Protein AF-A0A961AK69-F1 (afdb_monomer)

Foldseek 3Di:
DDADPLAPQVPPCLVVQLVVLVVQLCVLCVCLVPNVPVVLLVQLVVCLVVVNVVSLVVSLVSLVVSLVCCVPSNVVSVVVNVVSCCRHPVVVVVVCCVPCVVVVVVVVVVSVVSNVLSVVLSVCSVVCPDSVSSVVSSVSD

Nearest PDB structures (foldseek):
  8tdu-assembly1_B  TM=3.664E-01  e=9.097E+00  Homo sapiens
  8chb-assembly1_B  TM=2.211E-01  e=7.085E+00  Bacillus subtilis

Sequence (141 aa):
MDFPSFYLDHLAGGRLIIGLIASLHVLINHPLAVGAYPLLTWMEWWAHKNNRPDVDHLAYRITFVVFIVTTTVGAMTGVGIWLSTSIFAPFAIGSLLRVFFWGWFLEWLVFISEVALILWWFLSWKKADKPEKKRKHIKIG

Structure (mmCIF, N/CA/C/O backbone):
data_AF-A0A961AK69-F1
#
_entry.id   AF-A0A961AK69-F1
#
loop_
_atom_site.group_PDB
_atom_site.id
_atom_site.type_symbol
_atom_site.label_atom_id
_atom_site.label_alt_id
_atom_site.label_comp_id
_atom_site.label_asym_id
_atom_site.label_entity_id
_atom_site.label_seq_id
_atom_site.pdbx_PDB_ins_code
_atom_site.Cartn_x
_atom_site.Cartn_y
_atom_site.Cartn_z
_atom_site.occupancy
_atom_site.B_iso_or_equiv
_atom_site.auth_seq_id
_atom_site.auth_comp_id
_atom_site.auth_asym_id
_atom_site.auth_atom_id
_atom_site.pdbx_PDB_model_num
ATOM 1 N N . MET A 1 1 ? 10.408 12.691 -31.404 1.00 51.91 1 MET A N 1
ATOM 2 C CA . MET A 1 1 ? 10.314 13.084 -29.985 1.00 51.91 1 MET A CA 1
ATOM 3 C C . MET A 1 1 ? 11.673 12.778 -29.404 1.00 51.91 1 MET A C 1
ATOM 5 O O . MET A 1 1 ? 11.984 11.601 -29.260 1.00 51.91 1 MET A O 1
ATOM 9 N N . ASP A 1 2 ? 12.491 13.803 -29.196 1.00 62.22 2 ASP A N 1
ATOM 10 C CA . ASP A 1 2 ? 13.816 13.638 -28.601 1.00 62.22 2 ASP A CA 1
ATOM 11 C C . ASP A 1 2 ? 13.659 13.534 -27.083 1.00 62.22 2 ASP A C 1
ATOM 13 O O . ASP A 1 2 ? 12.957 14.334 -26.462 1.00 62.22 2 ASP A O 1
ATOM 17 N N . PHE A 1 3 ? 14.242 12.487 -26.503 1.00 57.59 3 PHE A N 1
ATOM 18 C CA . PHE A 1 3 ? 14.177 12.201 -25.071 1.00 57.59 3 PHE A CA 1
ATOM 19 C C . PHE A 1 3 ? 15.375 12.827 -24.339 1.00 57.59 3 PHE A C 1
ATOM 21 O O . PHE A 1 3 ? 16.404 13.088 -24.966 1.00 57.59 3 PHE A O 1
ATOM 28 N N . PRO A 1 4 ? 15.259 13.099 -23.025 1.00 57.12 4 PRO A N 1
ATOM 29 C CA . PRO A 1 4 ? 16.322 13.744 -22.258 1.00 57.12 4 PRO A CA 1
ATOM 30 C C . PRO A 1 4 ? 17.637 12.949 -22.275 1.00 57.12 4 PRO A C 1
ATOM 32 O O . PRO A 1 4 ? 17.649 11.724 -22.383 1.00 57.12 4 PRO A O 1
ATOM 35 N N . SER A 1 5 ? 18.751 13.659 -22.083 1.00 58.66 5 SER A N 1
ATOM 36 C CA . SER A 1 5 ? 20.137 13.161 -22.148 1.00 58.66 5 SER A CA 1
ATOM 37 C C . SER A 1 5 ? 20.524 12.090 -21.112 1.00 58.66 5 SER A C 1
ATOM 39 O O . SER A 1 5 ? 21.651 11.606 -21.133 1.00 58.66 5 SER A O 1
ATOM 41 N N . PHE A 1 6 ? 19.610 11.700 -20.219 1.00 60.03 6 PHE A N 1
ATOM 42 C CA . PHE A 1 6 ? 19.814 10.674 -19.187 1.00 60.03 6 PHE A CA 1
ATOM 43 C C . PHE A 1 6 ? 19.325 9.273 -19.608 1.00 60.03 6 PHE A C 1
ATOM 45 O O . PHE A 1 6 ? 19.228 8.376 -18.771 1.00 60.03 6 PHE A O 1
ATOM 52 N N . TYR A 1 7 ? 18.994 9.072 -20.887 1.00 59.56 7 TYR A N 1
ATOM 53 C CA . TYR A 1 7 ? 18.608 7.771 -21.435 1.00 59.56 7 TYR A CA 1
ATOM 54 C C . TYR A 1 7 ? 19.807 6.808 -21.460 1.00 59.56 7 TYR A C 1
ATOM 56 O O . TYR A 1 7 ? 20.747 6.974 -22.235 1.00 59.56 7 TYR A O 1
ATOM 64 N N . LEU A 1 8 ? 19.775 5.795 -20.593 1.00 63.53 8 LEU A N 1
ATOM 65 C CA . LEU A 1 8 ? 20.851 4.815 -20.412 1.00 63.53 8 LEU A CA 1
ATOM 66 C C . LEU A 1 8 ? 20.492 3.478 -21.083 1.00 63.53 8 LEU A C 1
ATOM 68 O O . LEU A 1 8 ? 20.375 2.452 -20.416 1.00 63.53 8 LEU A O 1
ATOM 72 N N . ASP A 1 9 ? 20.321 3.480 -22.408 1.00 60.09 9 ASP A N 1
ATOM 73 C CA . ASP A 1 9 ? 20.063 2.257 -23.202 1.00 60.09 9 ASP A CA 1
ATOM 74 C C . ASP A 1 9 ? 21.237 1.265 -23.140 1.00 60.09 9 ASP A C 1
ATOM 76 O O . ASP A 1 9 ? 21.079 0.048 -23.168 1.00 60.09 9 ASP A O 1
ATOM 80 N N . HIS A 1 10 ? 22.456 1.793 -23.006 1.00 57.47 10 HIS A N 1
ATOM 81 C CA . HIS A 1 10 ? 23.686 1.002 -23.027 1.00 57.47 10 HIS A CA 1
ATOM 82 C C . HIS A 1 10 ? 23.960 0.238 -21.721 1.00 57.47 10 HIS A C 1
ATOM 84 O O . HIS A 1 10 ? 24.895 -0.561 -21.666 1.00 57.47 10 HIS A O 1
ATOM 90 N N . LEU A 1 11 ? 23.152 0.441 -20.672 1.00 59.50 11 LEU A N 1
ATOM 91 C CA . LEU A 1 11 ? 23.209 -0.375 -19.460 1.00 59.50 11 LEU A CA 1
ATOM 92 C C . LEU A 1 11 ? 22.506 -1.711 -19.722 1.00 59.50 11 LEU A C 1
ATOM 94 O O . LEU A 1 11 ? 21.302 -1.873 -19.497 1.00 59.50 11 LEU A O 1
ATOM 98 N N . ALA A 1 12 ? 23.289 -2.684 -20.194 1.00 53.62 12 ALA A N 1
ATOM 99 C CA . ALA A 1 12 ? 22.896 -4.085 -20.279 1.00 53.62 12 ALA A CA 1
ATOM 100 C C . ALA A 1 12 ? 22.355 -4.548 -18.911 1.00 53.62 12 ALA A C 1
ATOM 102 O O . ALA A 1 12 ? 23.115 -4.791 -17.978 1.00 53.62 12 ALA A O 1
ATOM 103 N N . GLY A 1 13 ? 21.026 -4.596 -18.772 1.00 69.62 13 GLY A N 1
ATOM 104 C CA . GLY A 1 13 ? 20.351 -4.927 -17.512 1.00 69.62 13 GLY A CA 1
ATOM 105 C C . GLY A 1 13 ? 19.187 -4.015 -17.114 1.00 69.62 13 GLY A C 1
ATOM 106 O O . GLY A 1 13 ? 18.395 -4.424 -16.269 1.00 69.62 13 GLY A O 1
ATOM 107 N N . GLY A 1 14 ? 18.990 -2.845 -17.737 1.00 77.06 14 GLY A N 1
ATOM 108 C CA . GLY A 1 14 ? 17.883 -1.933 -17.383 1.00 77.06 14 GLY A CA 1
ATOM 109 C C . GLY A 1 14 ? 16.492 -2.593 -17.417 1.00 77.06 14 GLY A C 1
ATOM 110 O O . GLY A 1 14 ? 15.682 -2.424 -16.507 1.00 77.06 14 GLY A O 1
ATOM 111 N N . ARG A 1 15 ? 16.242 -3.456 -18.412 1.00 79.94 15 ARG A N 1
ATOM 112 C CA . ARG A 1 15 ? 14.993 -4.237 -18.528 1.00 79.94 15 ARG A CA 1
ATOM 113 C C . ARG A 1 15 ? 14.866 -5.326 -17.455 1.00 79.94 15 ARG A C 1
ATOM 115 O O . ARG A 1 15 ? 13.758 -5.590 -16.998 1.00 79.94 15 ARG A O 1
ATOM 122 N N . LEU A 1 16 ? 15.983 -5.924 -17.027 1.00 85.44 16 LEU A N 1
ATOM 123 C CA . LEU A 1 16 ? 16.006 -6.885 -15.916 1.00 85.44 16 LEU A CA 1
ATOM 124 C C . LEU A 1 16 ? 15.704 -6.188 -14.586 1.00 85.44 16 LEU A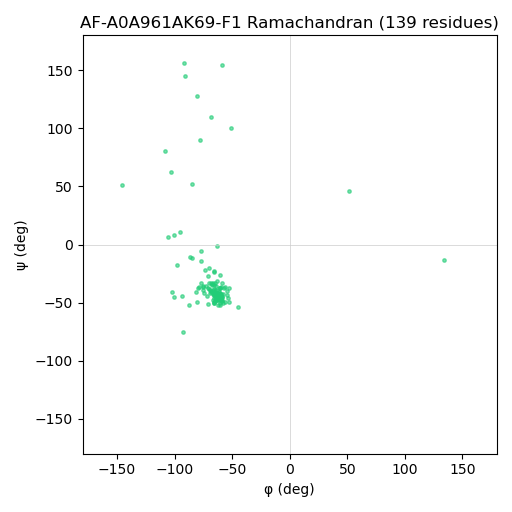 C 1
ATOM 126 O O . LEU A 1 16 ? 14.934 -6.719 -13.795 1.00 85.44 16 LEU A O 1
ATOM 130 N N . ILE A 1 17 ? 16.235 -4.980 -14.368 1.00 86.62 17 ILE A N 1
ATOM 131 C CA . ILE A 1 17 ? 15.943 -4.165 -13.178 1.00 86.62 17 ILE A CA 1
ATOM 132 C C . ILE A 1 17 ? 14.447 -3.843 -13.103 1.00 86.62 17 ILE A C 1
ATOM 134 O O . ILE A 1 17 ? 13.835 -4.063 -12.059 1.00 86.62 17 ILE A O 1
ATOM 138 N N . ILE A 1 18 ? 13.841 -3.398 -14.213 1.00 89.12 18 ILE A N 1
ATOM 139 C CA . ILE A 1 18 ? 12.387 -3.172 -14.283 1.00 89.12 18 ILE A CA 1
ATOM 140 C C . ILE A 1 18 ? 11.634 -4.455 -13.908 1.00 89.12 18 ILE A C 1
ATOM 142 O O . ILE A 1 18 ? 10.750 -4.419 -13.055 1.00 89.12 18 ILE A O 1
ATOM 146 N N . GLY A 1 19 ? 12.001 -5.593 -14.509 1.00 90.56 19 GLY A N 1
ATOM 147 C CA . GLY A 1 19 ? 11.355 -6.881 -14.245 1.00 90.56 19 GLY A CA 1
ATOM 148 C C . GLY A 1 19 ? 11.471 -7.336 -12.787 1.00 90.56 19 GLY A C 1
ATOM 149 O O . GLY A 1 19 ? 10.491 -7.813 -12.215 1.00 90.56 19 GLY A O 1
ATOM 150 N N . LEU A 1 20 ? 12.634 -7.147 -12.161 1.00 92.62 20 LEU A N 1
ATOM 151 C CA . LEU A 1 20 ? 12.867 -7.484 -10.754 1.00 92.62 20 LEU A CA 1
ATOM 152 C C . LEU A 1 20 ? 12.020 -6.618 -9.817 1.00 92.62 20 LEU A C 1
ATOM 154 O O . LEU A 1 20 ? 11.326 -7.157 -8.955 1.00 92.62 20 LEU A O 1
ATOM 158 N N . ILE A 1 21 ? 12.030 -5.294 -10.004 1.00 93.12 21 ILE A N 1
ATOM 159 C CA . ILE A 1 21 ? 11.241 -4.370 -9.174 1.00 93.12 21 ILE A CA 1
ATOM 160 C C . ILE A 1 21 ? 9.743 -4.646 -9.366 1.00 93.12 21 ILE A C 1
ATOM 162 O O . ILE A 1 21 ? 9.015 -4.729 -8.378 1.00 93.12 21 ILE A O 1
ATOM 166 N N . ALA A 1 22 ? 9.288 -4.875 -10.602 1.00 93.12 22 ALA A N 1
ATOM 167 C CA . ALA A 1 22 ? 7.898 -5.225 -10.886 1.00 93.12 22 ALA A CA 1
ATOM 168 C C . ALA A 1 22 ? 7.479 -6.553 -10.233 1.00 93.12 22 ALA A C 1
ATOM 170 O O . ALA A 1 22 ? 6.408 -6.633 -9.634 1.00 93.12 22 ALA A O 1
ATOM 171 N N . SER A 1 23 ? 8.339 -7.574 -10.278 1.00 94.44 23 SER A N 1
ATOM 172 C CA . SER A 1 23 ? 8.070 -8.869 -9.637 1.00 94.44 23 SER A CA 1
ATOM 173 C C . SER A 1 23 ? 7.959 -8.734 -8.119 1.00 94.44 23 SER A C 1
ATOM 175 O O . SER A 1 23 ? 7.025 -9.267 -7.522 1.00 94.44 23 SER A O 1
ATOM 177 N N . LEU A 1 24 ? 8.870 -7.981 -7.492 1.00 93.06 24 LEU A N 1
ATOM 178 C CA . LEU A 1 24 ? 8.820 -7.696 -6.055 1.00 93.06 24 LEU A CA 1
ATOM 179 C C . LEU A 1 24 ? 7.564 -6.906 -5.676 1.00 93.06 24 LEU A C 1
ATOM 181 O O . LEU A 1 24 ? 6.913 -7.229 -4.684 1.00 93.06 24 LEU A O 1
ATOM 185 N N . HIS A 1 25 ? 7.199 -5.905 -6.476 1.00 94.00 25 HIS A N 1
ATOM 186 C CA . HIS A 1 25 ? 6.005 -5.099 -6.248 1.00 94.00 25 HIS A CA 1
ATOM 187 C C . HIS A 1 25 ? 4.734 -5.955 -6.249 1.00 94.00 25 HIS A C 1
ATOM 189 O O . HIS A 1 25 ? 3.927 -5.856 -5.326 1.00 94.00 25 HIS A O 1
ATOM 195 N N . VAL A 1 26 ? 4.576 -6.828 -7.249 1.00 93.62 26 VAL A N 1
ATOM 196 C CA . VAL A 1 26 ? 3.426 -7.741 -7.353 1.00 93.62 26 VAL A CA 1
ATOM 197 C C . VAL A 1 26 ? 3.415 -8.738 -6.196 1.00 93.62 26 VAL A C 1
ATOM 199 O O . VAL A 1 26 ? 2.378 -8.917 -5.557 1.00 93.62 26 VAL A O 1
ATOM 202 N N . LEU A 1 27 ? 4.567 -9.342 -5.885 1.00 92.62 27 LEU A N 1
ATOM 203 C CA . LEU A 1 27 ? 4.704 -10.333 -4.814 1.00 92.62 27 LEU A CA 1
ATOM 204 C C . LEU A 1 27 ? 4.295 -9.780 -3.443 1.00 92.62 27 LEU A C 1
ATOM 206 O O . LEU A 1 27 ? 3.783 -10.527 -2.616 1.00 92.62 27 LEU A O 1
ATOM 210 N N . ILE A 1 28 ? 4.516 -8.488 -3.199 1.00 90.00 28 ILE A N 1
ATOM 211 C CA . ILE A 1 28 ? 4.169 -7.832 -1.936 1.00 90.00 28 ILE A CA 1
ATOM 212 C C . ILE A 1 28 ? 2.726 -7.324 -1.968 1.00 90.00 28 ILE A C 1
ATOM 214 O O . ILE A 1 28 ? 1.945 -7.635 -1.068 1.00 90.00 28 ILE A O 1
ATOM 218 N N . ASN A 1 29 ? 2.343 -6.561 -2.994 1.00 89.31 29 ASN A N 1
ATOM 219 C CA . ASN A 1 29 ? 1.064 -5.850 -2.987 1.00 89.31 29 ASN A CA 1
ATOM 220 C C . ASN A 1 29 ? -0.142 -6.760 -3.239 1.00 89.31 29 ASN A C 1
ATOM 222 O O . ASN A 1 29 ? -1.168 -6.575 -2.591 1.00 89.31 29 ASN A O 1
ATOM 226 N N . HIS A 1 30 ? -0.044 -7.777 -4.099 1.00 87.50 30 HIS A N 1
ATOM 227 C CA . HIS A 1 30 ? -1.189 -8.664 -4.341 1.00 87.50 30 HIS A CA 1
ATOM 228 C C . HIS A 1 30 ? -1.655 -9.390 -3.064 1.00 87.50 30 HIS A C 1
ATOM 230 O O . HIS A 1 30 ? -2.840 -9.304 -2.735 1.00 87.50 30 HIS A O 1
ATOM 236 N N . PRO A 1 31 ? -0.777 -10.069 -2.299 1.00 89.00 31 PRO A N 1
ATOM 237 C CA . PRO A 1 31 ? -1.212 -10.735 -1.076 1.00 89.00 31 PRO A CA 1
ATOM 238 C C . PRO A 1 31 ? -1.458 -9.763 0.080 1.00 89.00 31 PRO A C 1
ATOM 240 O O . PRO A 1 31 ? -2.410 -9.966 0.829 1.00 89.00 31 PRO A O 1
ATOM 243 N N . LEU A 1 32 ? -0.626 -8.728 0.254 1.00 88.44 32 LEU A N 1
ATOM 244 C CA . LEU A 1 32 ? -0.686 -7.881 1.451 1.00 88.44 32 LEU A CA 1
ATOM 245 C C . LEU A 1 32 ? -1.564 -6.642 1.279 1.00 88.44 32 LEU A C 1
ATOM 247 O O . LEU A 1 32 ? -2.333 -6.335 2.181 1.00 88.44 32 LEU A O 1
ATOM 251 N N . ALA A 1 33 ? -1.454 -5.927 0.159 1.00 83.69 33 ALA A N 1
ATOM 252 C CA . ALA A 1 33 ? -2.230 -4.706 -0.057 1.00 83.69 33 ALA A CA 1
ATOM 253 C C . ALA A 1 33 ? -3.665 -5.018 -0.490 1.00 83.69 33 ALA A C 1
ATOM 255 O O . ALA A 1 33 ? -4.582 -4.371 -0.020 1.00 83.69 33 ALA A O 1
ATOM 256 N N . VAL A 1 34 ? -3.876 -6.050 -1.311 1.00 85.00 34 VAL A N 1
ATOM 257 C CA . VAL A 1 34 ? -5.224 -6.402 -1.795 1.00 85.00 34 VAL A CA 1
ATOM 258 C C . VAL A 1 34 ? -5.819 -7.584 -1.022 1.00 85.00 34 VAL A C 1
ATOM 260 O O . VAL A 1 34 ? -6.978 -7.554 -0.617 1.00 85.00 34 VAL A O 1
ATOM 263 N N . GLY A 1 35 ? -5.036 -8.641 -0.788 1.00 88.50 35 GLY A N 1
ATOM 264 C CA . GLY A 1 35 ? -5.541 -9.883 -0.190 1.00 88.50 35 GLY A CA 1
ATOM 265 C C . GLY A 1 35 ? -5.767 -9.841 1.326 1.00 88.50 35 GLY A C 1
ATOM 266 O O . GLY A 1 35 ? -6.677 -10.503 1.830 1.00 88.50 35 GLY A O 1
ATOM 267 N N . ALA A 1 36 ? -4.959 -9.084 2.073 1.00 92.31 36 ALA A N 1
ATOM 268 C CA . ALA A 1 36 ? -4.969 -9.160 3.533 1.00 92.31 36 ALA A CA 1
ATOM 269 C C . ALA A 1 36 ? -6.134 -8.396 4.175 1.00 92.31 36 ALA A C 1
ATOM 271 O O . ALA A 1 36 ? -6.680 -8.874 5.167 1.00 92.31 36 ALA A O 1
ATOM 272 N N . TYR A 1 37 ? -6.543 -7.240 3.640 1.00 92.38 37 TYR A N 1
ATOM 273 C CA . TYR A 1 37 ? -7.574 -6.417 4.286 1.00 92.38 37 TYR A CA 1
ATOM 274 C C . TYR A 1 37 ? -8.951 -7.086 4.352 1.00 92.38 37 TYR A C 1
ATOM 276 O O . TYR A 1 37 ? -9.497 -7.122 5.451 1.00 92.38 37 TYR A O 1
ATOM 284 N N . PRO A 1 38 ? -9.477 -7.736 3.293 1.00 92.62 38 PRO A N 1
ATOM 285 C CA . PRO A 1 38 ? -10.726 -8.493 3.405 1.00 92.62 38 PRO A CA 1
ATOM 286 C C . PRO A 1 38 ? -10.666 -9.587 4.480 1.00 92.62 38 PRO A C 1
ATOM 288 O O . PRO A 1 38 ? -11.634 -9.811 5.210 1.00 92.62 38 PRO A O 1
ATOM 291 N N . LEU A 1 39 ? -9.512 -10.252 4.617 1.00 94.06 39 LEU A N 1
ATOM 292 C CA . LEU A 1 39 ? -9.294 -11.261 5.652 1.00 94.06 39 LEU A CA 1
ATOM 293 C C . LEU A 1 39 ? -9.255 -10.633 7.053 1.00 94.06 39 LEU A C 1
ATOM 295 O O . LEU A 1 39 ? -9.830 -11.192 7.985 1.00 94.06 39 LEU A O 1
ATOM 299 N N . LEU A 1 40 ? -8.613 -9.475 7.209 1.00 95.25 40 LEU A N 1
ATOM 300 C CA . LEU A 1 40 ? -8.519 -8.758 8.481 1.00 95.25 40 LEU A CA 1
ATOM 301 C C . LEU A 1 40 ? -9.872 -8.182 8.920 1.00 95.25 40 LEU A C 1
ATOM 303 O O . LEU A 1 40 ? -10.232 -8.338 10.088 1.00 95.25 40 LEU A O 1
ATOM 307 N N . THR A 1 41 ? -10.655 -7.616 7.998 1.00 94.31 41 THR A N 1
ATOM 308 C CA . THR A 1 41 ? -12.044 -7.199 8.248 1.00 94.31 41 THR A CA 1
ATOM 309 C C . THR A 1 41 ? -12.902 -8.401 8.649 1.00 94.31 41 THR A C 1
ATOM 311 O O . THR A 1 41 ? -13.683 -8.336 9.602 1.00 94.31 41 THR A O 1
ATOM 314 N N . TRP A 1 42 ? -12.735 -9.548 7.981 1.00 95.25 42 TRP A N 1
ATOM 315 C CA . TRP A 1 42 ? -13.436 -10.775 8.364 1.00 95.25 42 TRP A CA 1
ATOM 316 C C . TRP A 1 42 ? -13.030 -11.274 9.758 1.00 95.25 42 TRP A C 1
ATOM 318 O O . TRP A 1 42 ? -13.904 -11.651 10.544 1.00 95.25 42 TRP A O 1
ATOM 328 N N . MET A 1 43 ? -11.737 -11.242 10.097 1.00 95.75 43 MET A N 1
ATOM 329 C CA . MET A 1 43 ? -11.245 -11.586 11.436 1.00 95.75 43 MET A CA 1
ATOM 330 C C . MET A 1 43 ? -11.846 -10.671 12.505 1.00 95.75 43 MET A C 1
ATOM 332 O O . MET A 1 43 ? -12.271 -11.160 13.552 1.00 95.75 43 MET A O 1
ATOM 336 N N . GLU A 1 44 ? -11.922 -9.368 12.238 1.00 94.88 44 GLU A N 1
ATOM 337 C CA . GLU A 1 44 ? -12.552 -8.391 13.125 1.00 94.88 44 GLU A CA 1
ATOM 338 C C . GLU A 1 44 ? -14.049 -8.682 13.323 1.00 94.88 44 GLU A C 1
ATOM 340 O O . GLU A 1 44 ? -14.542 -8.742 14.455 1.00 94.88 44 GLU A O 1
ATOM 345 N N . TRP A 1 45 ? -14.780 -8.923 12.233 1.00 95.12 45 TRP A N 1
ATOM 346 C CA . TRP A 1 45 ? -16.194 -9.290 12.292 1.00 95.12 45 TRP A CA 1
ATOM 347 C C . TRP A 1 45 ? -16.420 -10.582 13.080 1.00 95.12 45 TRP A C 1
ATOM 349 O O . TRP A 1 45 ? -17.323 -10.666 13.920 1.00 95.12 45 TRP A O 1
ATOM 359 N N . TRP A 1 46 ? -15.593 -11.593 12.833 1.00 96.19 46 TRP A N 1
ATOM 360 C CA . TRP A 1 46 ? -15.679 -12.874 13.515 1.00 96.19 46 TRP A CA 1
ATOM 361 C C . TRP A 1 46 ? -15.345 -12.740 15.005 1.00 96.19 46 TRP A C 1
ATOM 363 O O . TRP A 1 46 ? -16.029 -13.338 15.841 1.00 96.19 46 TRP A O 1
ATOM 373 N N . ALA A 1 47 ? -14.358 -11.912 15.354 1.00 94.50 47 ALA A N 1
ATOM 374 C CA . ALA A 1 47 ? -14.023 -11.587 16.735 1.00 94.50 47 ALA A CA 1
ATOM 375 C C . ALA A 1 47 ? -15.192 -10.899 17.455 1.00 94.50 47 ALA A C 1
ATOM 377 O O . ALA A 1 47 ? -15.547 -11.287 18.573 1.00 94.50 47 ALA A O 1
ATOM 378 N N . HIS A 1 48 ? -15.845 -9.940 16.789 1.00 93.12 48 HIS A N 1
ATOM 379 C CA . HIS A 1 48 ? -17.034 -9.257 17.308 1.00 93.12 48 HIS A CA 1
ATOM 380 C C . HIS A 1 48 ? -18.209 -10.217 17.515 1.00 93.12 48 HIS A C 1
ATOM 382 O O . HIS A 1 48 ? -18.833 -10.209 18.574 1.00 93.12 48 HIS A O 1
ATOM 388 N N . LYS A 1 49 ? -18.480 -11.092 16.540 1.00 94.38 49 LYS A N 1
ATOM 389 C CA . LYS A 1 49 ? -19.583 -12.062 16.603 1.00 94.38 49 LYS A CA 1
ATOM 390 C C . LYS A 1 49 ? -19.411 -13.093 17.723 1.00 94.38 49 LYS A C 1
ATOM 392 O O . LYS A 1 49 ? -20.404 -13.500 18.319 1.00 94.38 49 LYS A O 1
ATOM 397 N N . ASN A 1 50 ? -18.178 -13.517 17.999 1.00 94.56 50 ASN A N 1
ATOM 398 C CA . ASN A 1 50 ? -17.877 -14.564 18.981 1.00 94.56 50 ASN A CA 1
ATOM 399 C C . ASN A 1 50 ? -17.399 -14.022 20.341 1.00 94.56 50 ASN A C 1
ATOM 401 O O . ASN A 1 50 ? -16.967 -14.812 21.176 1.00 94.56 50 ASN A O 1
ATOM 405 N N . ASN A 1 51 ? -17.461 -12.704 20.577 1.00 92.56 51 ASN A N 1
ATOM 406 C CA . ASN A 1 51 ? -16.959 -12.050 21.795 1.00 92.56 51 ASN A CA 1
ATOM 407 C C . ASN A 1 51 ? -15.499 -12.430 22.127 1.00 92.56 51 ASN A C 1
ATOM 409 O O . ASN A 1 51 ? -15.169 -12.751 23.268 1.00 92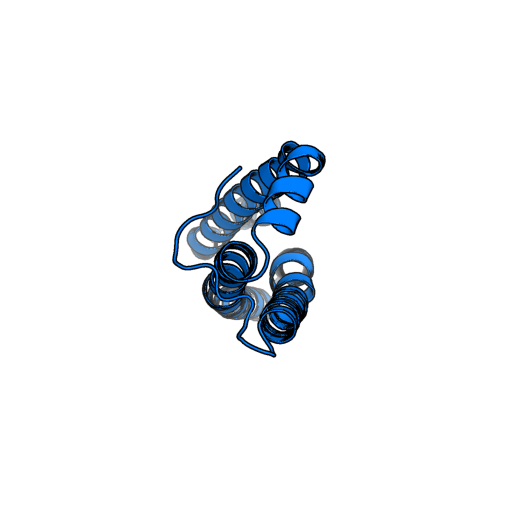.56 51 ASN A O 1
ATOM 413 N N . ARG A 1 52 ? -14.629 -12.406 21.110 1.00 94.75 52 ARG A N 1
ATOM 414 C CA . ARG A 1 52 ? -13.213 -12.816 21.164 1.00 94.75 52 ARG A CA 1
ATOM 415 C C . ARG A 1 52 ? -12.275 -11.597 21.084 1.00 94.75 52 ARG A C 1
ATOM 417 O O . ARG A 1 52 ? -11.771 -11.287 20.002 1.00 94.75 52 ARG A O 1
ATOM 424 N N . PRO A 1 53 ? -12.038 -10.867 22.192 1.00 91.69 53 PRO A N 1
ATOM 425 C CA . PRO A 1 53 ? -11.183 -9.674 22.182 1.00 91.69 53 PRO A CA 1
ATOM 426 C C . PRO A 1 53 ? -9.708 -9.991 21.880 1.00 91.69 53 PRO A C 1
ATOM 428 O O . PRO A 1 53 ? -8.974 -9.130 21.399 1.00 91.69 53 PRO A O 1
ATOM 431 N N . ASP A 1 54 ? -9.279 -11.230 22.123 1.00 94.81 54 ASP A N 1
ATOM 432 C CA . ASP A 1 54 ? -7.965 -11.764 21.762 1.00 94.81 54 ASP A CA 1
ATOM 433 C C . ASP A 1 54 ? -7.720 -11.708 20.246 1.00 94.81 54 ASP A C 1
ATOM 435 O O . ASP A 1 54 ? -6.665 -11.250 19.799 1.00 94.81 54 ASP A O 1
ATOM 439 N N . VAL A 1 55 ? -8.716 -12.114 19.451 1.00 94.69 55 VAL A N 1
ATOM 440 C CA . VAL A 1 55 ? -8.624 -12.116 17.984 1.00 94.69 55 VAL A CA 1
ATOM 441 C C . VAL A 1 55 ? -8.757 -10.712 17.415 1.00 94.69 55 VAL A C 1
ATOM 443 O O . VAL A 1 55 ? -8.043 -10.383 16.471 1.00 94.69 55 VAL A O 1
ATOM 446 N N . ASP A 1 56 ? -9.588 -9.861 18.019 1.00 94.19 56 ASP A N 1
ATOM 447 C CA . ASP A 1 56 ? -9.676 -8.448 17.635 1.00 94.19 56 ASP A CA 1
ATOM 448 C C . ASP A 1 56 ? -8.324 -7.738 17.806 1.00 94.19 56 ASP A C 1
ATOM 450 O O . ASP A 1 56 ? -7.831 -7.065 16.898 1.00 94.19 56 ASP A O 1
ATOM 454 N N . HIS A 1 57 ? -7.664 -7.961 18.947 1.00 94.06 57 HIS A N 1
ATOM 455 C CA . HIS A 1 57 ? -6.349 -7.387 19.214 1.00 94.06 57 HIS A CA 1
ATOM 456 C C . HIS A 1 57 ? -5.270 -7.961 18.279 1.00 94.06 57 HIS A C 1
ATOM 458 O O . HIS A 1 57 ? -4.317 -7.258 17.916 1.00 94.06 57 HIS A O 1
ATOM 464 N N . LEU A 1 58 ? -5.387 -9.232 17.891 1.00 95.94 58 LEU A N 1
ATOM 465 C CA . LEU A 1 58 ? -4.501 -9.836 16.900 1.00 95.94 58 LEU A CA 1
ATOM 466 C C . LEU A 1 58 ? -4.702 -9.198 15.517 1.00 95.94 58 LEU A C 1
ATOM 468 O O . LEU A 1 58 ? -3.716 -8.791 14.906 1.00 95.94 58 LEU A O 1
ATOM 472 N N . ALA A 1 59 ? -5.948 -9.042 15.062 1.00 95.25 59 ALA A N 1
ATOM 473 C CA . ALA A 1 59 ? -6.277 -8.396 13.790 1.00 95.25 59 ALA A CA 1
ATOM 474 C C . ALA A 1 59 ? -5.744 -6.954 13.735 1.00 95.25 59 ALA A C 1
ATOM 476 O O . ALA A 1 59 ? -5.110 -6.572 12.751 1.00 95.25 59 ALA A O 1
ATOM 477 N N . TYR A 1 60 ? -5.876 -6.191 14.826 1.00 94.81 60 TYR A N 1
ATOM 478 C CA . TYR A 1 60 ? -5.287 -4.853 14.946 1.00 94.81 60 TYR A CA 1
ATOM 479 C C . TYR A 1 60 ? -3.752 -4.862 14.790 1.00 94.81 60 TYR A C 1
ATOM 481 O O . TYR A 1 60 ? -3.192 -4.042 14.059 1.00 94.81 60 TYR A O 1
ATOM 489 N N . ARG A 1 61 ? -3.049 -5.802 15.445 1.00 95.62 61 ARG A N 1
ATOM 490 C CA . ARG A 1 61 ? -1.579 -5.921 15.333 1.00 95.62 61 ARG A CA 1
ATOM 491 C C . ARG A 1 61 ? -1.140 -6.316 13.925 1.00 95.62 61 ARG A C 1
ATOM 493 O O . ARG A 1 61 ? -0.175 -5.747 13.422 1.00 95.62 61 ARG A O 1
ATOM 500 N N . ILE A 1 62 ? -1.831 -7.268 13.299 1.00 95.75 62 ILE A N 1
ATOM 501 C CA . ILE A 1 62 ? -1.511 -7.702 11.934 1.00 95.75 62 ILE A CA 1
ATOM 502 C C . ILE A 1 62 ? -1.767 -6.553 10.955 1.00 95.75 62 ILE A C 1
ATOM 504 O O . ILE A 1 62 ? -0.899 -6.268 10.137 1.00 95.75 62 ILE A O 1
ATOM 508 N N . THR A 1 63 ? -2.886 -5.836 11.098 1.00 94.75 63 THR A N 1
ATOM 509 C CA . THR A 1 63 ? -3.202 -4.652 10.282 1.00 94.75 63 THR A CA 1
ATOM 510 C C . THR A 1 63 ? -2.084 -3.618 10.339 1.00 94.75 63 THR A C 1
ATOM 512 O O . THR A 1 63 ? -1.685 -3.110 9.298 1.00 94.75 63 THR A O 1
ATOM 515 N N . PHE A 1 64 ? -1.529 -3.342 11.525 1.00 94.31 64 PHE A N 1
ATOM 516 C CA . PHE A 1 64 ? -0.403 -2.415 11.665 1.00 94.31 64 PHE A CA 1
ATOM 517 C C . PHE A 1 64 ? 0.820 -2.858 10.851 1.00 94.31 64 PHE A C 1
ATOM 519 O O . PHE A 1 64 ? 1.389 -2.059 10.110 1.00 94.31 64 PHE A O 1
ATOM 526 N N . VAL A 1 65 ? 1.214 -4.131 10.960 1.00 94.88 65 VAL A N 1
ATOM 527 C CA . VAL A 1 65 ? 2.376 -4.663 10.230 1.00 94.88 65 VAL A CA 1
ATOM 528 C C . VAL A 1 65 ? 2.126 -4.646 8.724 1.00 94.88 65 VAL A C 1
ATOM 530 O O . VAL A 1 65 ? 2.964 -4.143 7.978 1.00 94.88 65 VAL A O 1
ATOM 533 N N . VAL A 1 66 ? 0.968 -5.147 8.285 1.00 94.38 66 VAL A N 1
ATOM 534 C CA . VAL A 1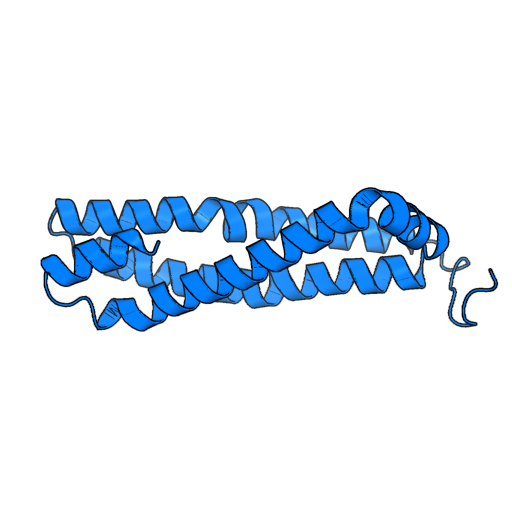 66 ? 0.573 -5.173 6.871 1.00 94.38 66 VAL A CA 1
ATOM 535 C C . VAL A 1 66 ? 0.576 -3.761 6.301 1.00 94.38 66 VAL A C 1
ATOM 537 O O . VAL A 1 66 ? 1.241 -3.529 5.300 1.00 94.38 66 VAL A O 1
ATOM 540 N N . PHE A 1 67 ? -0.073 -2.812 6.979 1.00 92.94 67 PHE A N 1
ATOM 541 C CA . PHE A 1 67 ? -0.148 -1.420 6.543 1.00 92.94 67 PHE A CA 1
ATOM 542 C C . PHE A 1 67 ? 1.228 -0.777 6.398 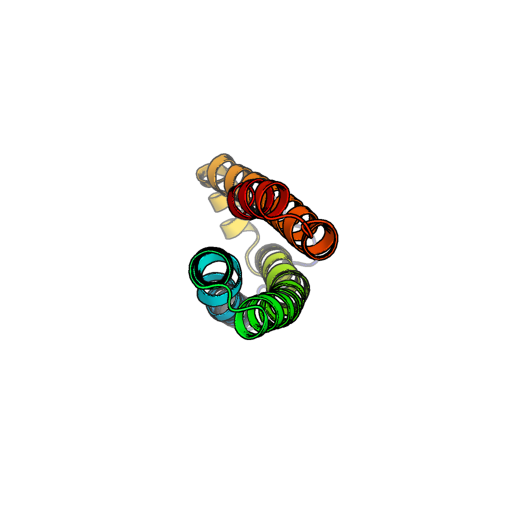1.00 92.94 67 PHE A C 1
ATOM 544 O O . PHE A 1 67 ? 1.491 -0.130 5.390 1.00 92.94 67 PHE A O 1
ATOM 551 N N . ILE A 1 68 ? 2.132 -0.966 7.363 1.00 92.94 68 ILE A N 1
ATOM 552 C CA . ILE A 1 68 ? 3.485 -0.411 7.259 1.00 92.94 68 ILE A CA 1
ATOM 553 C C . ILE A 1 68 ? 4.239 -1.042 6.088 1.00 92.94 68 ILE A C 1
ATOM 555 O O . ILE A 1 68 ? 4.844 -0.318 5.304 1.00 92.94 68 ILE A O 1
ATOM 559 N N . VAL A 1 69 ? 4.191 -2.365 5.924 1.00 92.44 69 VAL A N 1
ATOM 560 C CA . VAL A 1 69 ? 4.903 -3.052 4.833 1.00 92.44 69 VAL A CA 1
ATOM 561 C C . VAL A 1 69 ? 4.372 -2.629 3.459 1.00 92.44 69 VAL A C 1
ATOM 563 O O . VAL A 1 69 ? 5.167 -2.347 2.562 1.00 92.44 69 VAL A O 1
ATOM 566 N N . THR A 1 70 ? 3.054 -2.537 3.283 1.00 91.00 70 THR A N 1
ATOM 567 C CA . THR A 1 70 ? 2.437 -2.166 1.999 1.00 91.00 70 THR A CA 1
ATOM 568 C C . THR A 1 70 ? 2.651 -0.690 1.672 1.00 91.00 70 THR A C 1
ATOM 570 O O . THR A 1 70 ? 3.070 -0.361 0.563 1.00 91.00 70 THR A O 1
ATOM 573 N N . THR A 1 71 ? 2.466 0.214 2.638 1.00 88.00 71 THR A N 1
ATOM 574 C CA . THR A 1 71 ? 2.653 1.661 2.412 1.00 88.00 71 THR A CA 1
ATOM 575 C C . THR A 1 71 ? 4.113 2.082 2.291 1.00 88.00 71 THR A C 1
ATOM 577 O O . THR A 1 71 ? 4.389 3.112 1.682 1.00 88.00 71 THR A O 1
ATOM 580 N N . THR A 1 72 ? 5.058 1.302 2.820 1.00 91.38 72 TH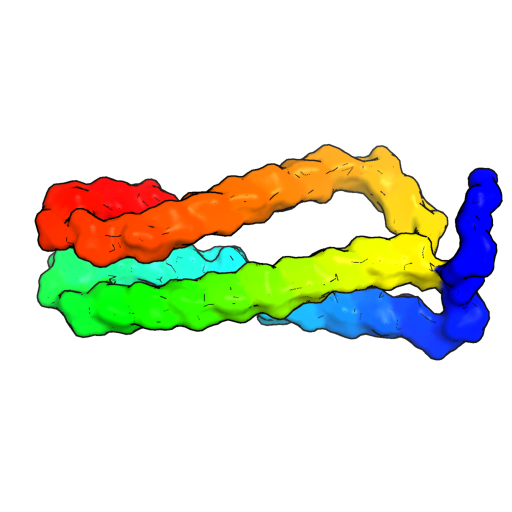R A N 1
ATOM 581 C CA . THR A 1 72 ? 6.493 1.560 2.631 1.00 91.38 72 THR A CA 1
ATOM 582 C C . THR A 1 72 ? 7.025 0.794 1.428 1.00 91.38 72 THR A C 1
ATOM 584 O O . THR A 1 72 ? 7.220 1.376 0.365 1.00 91.38 72 THR A O 1
ATOM 587 N N . VAL A 1 73 ? 7.217 -0.519 1.550 1.00 92.56 73 VAL A N 1
ATOM 588 C CA . VAL A 1 73 ? 7.845 -1.346 0.513 1.00 92.56 73 VAL A CA 1
ATOM 589 C C . VAL A 1 73 ? 6.973 -1.418 -0.738 1.00 92.56 73 VAL A C 1
ATOM 591 O O . VAL A 1 73 ? 7.482 -1.279 -1.852 1.00 92.56 73 VAL A O 1
ATOM 594 N N . GLY A 1 74 ? 5.659 -1.581 -0.574 1.00 90.38 74 GLY A N 1
ATOM 595 C CA . GLY A 1 74 ? 4.723 -1.619 -1.698 1.00 90.38 74 GLY A CA 1
ATOM 596 C C . GLY A 1 74 ? 4.701 -0.303 -2.482 1.00 90.38 74 GLY A C 1
ATOM 597 O O . GLY A 1 74 ? 4.942 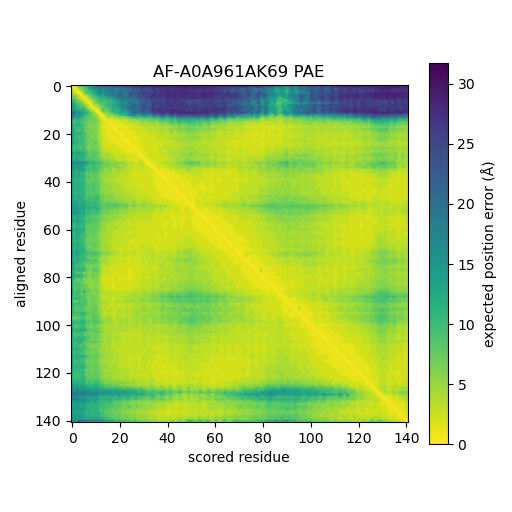-0.308 -3.690 1.00 90.38 74 GLY A O 1
ATOM 598 N N . ALA A 1 75 ? 4.514 0.831 -1.803 1.00 90.75 75 ALA A N 1
ATOM 599 C CA . ALA A 1 75 ? 4.499 2.140 -2.460 1.00 90.75 75 ALA A CA 1
ATOM 600 C C . ALA A 1 75 ? 5.863 2.511 -3.073 1.00 90.75 75 ALA A C 1
ATOM 602 O O . ALA A 1 75 ? 5.922 2.960 -4.219 1.00 90.75 75 ALA A O 1
ATOM 603 N N . MET A 1 76 ? 6.971 2.273 -2.357 1.00 93.50 76 MET A N 1
ATOM 604 C CA . MET A 1 76 ? 8.323 2.560 -2.856 1.00 93.50 76 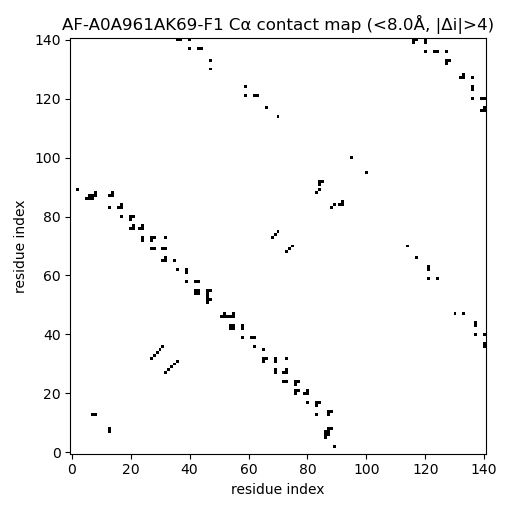MET A CA 1
ATOM 605 C C . MET A 1 76 ? 8.651 1.761 -4.115 1.00 93.50 76 MET A C 1
ATOM 607 O O . MET A 1 76 ? 9.200 2.314 -5.067 1.00 93.50 76 MET A O 1
ATOM 611 N N . THR A 1 77 ? 8.306 0.471 -4.148 1.00 94.38 77 THR A N 1
ATOM 612 C CA . THR A 1 77 ? 8.524 -0.355 -5.344 1.00 94.38 77 THR A CA 1
ATOM 613 C C . THR 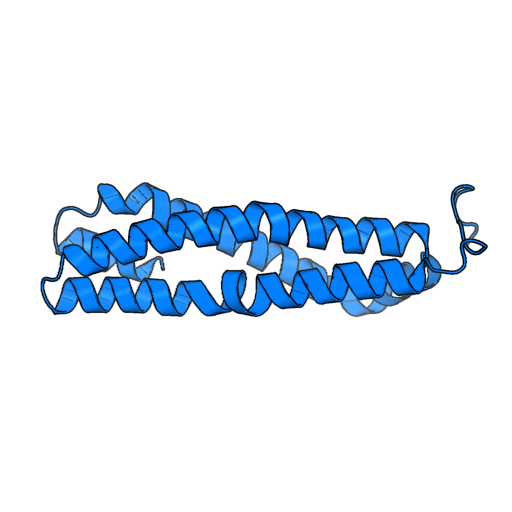A 1 77 ? 7.654 0.110 -6.511 1.00 94.38 77 THR A C 1
ATOM 615 O O . THR A 1 77 ? 8.144 0.129 -7.636 1.00 94.38 77 THR A O 1
ATOM 618 N N . GLY A 1 78 ? 6.428 0.586 -6.261 1.00 91.75 78 GLY A N 1
ATOM 619 C CA . GLY A 1 78 ? 5.557 1.157 -7.297 1.00 91.75 78 GLY A CA 1
ATOM 620 C C . GLY A 1 78 ? 6.150 2.418 -7.928 1.00 91.75 78 GLY A C 1
ATOM 621 O O . GLY A 1 78 ? 6.276 2.508 -9.151 1.00 91.75 78 GLY A O 1
ATOM 622 N N . VAL A 1 79 ? 6.622 3.358 -7.101 1.00 93.12 79 VAL A N 1
ATOM 623 C CA . VAL A 1 79 ? 7.367 4.543 -7.570 1.00 93.12 79 VAL A CA 1
ATOM 624 C C . VAL A 1 79 ? 8.649 4.129 -8.306 1.00 93.12 79 VAL A C 1
ATOM 626 O O . VAL A 1 79 ? 8.997 4.712 -9.334 1.00 93.12 79 VAL A O 1
ATOM 629 N N . GLY A 1 80 ? 9.325 3.079 -7.832 1.00 93.12 80 GLY A N 1
ATOM 630 C CA . GLY A 1 80 ? 10.505 2.501 -8.472 1.00 93.12 80 GLY A CA 1
ATOM 631 C C . GLY A 1 80 ? 10.246 1.979 -9.889 1.00 93.12 80 GLY A C 1
ATOM 632 O O . GLY A 1 80 ? 11.089 2.174 -10.768 1.00 93.12 80 GLY A O 1
ATOM 633 N N . ILE A 1 81 ? 9.081 1.377 -10.156 1.00 92.75 81 ILE A N 1
ATOM 634 C CA . ILE A 1 81 ? 8.685 0.958 -11.514 1.00 92.75 81 ILE A CA 1
ATOM 635 C C . ILE A 1 81 ? 8.544 2.184 -12.422 1.00 92.75 81 ILE A C 1
ATOM 637 O O . ILE A 1 81 ? 9.107 2.201 -13.517 1.00 92.75 81 ILE A O 1
ATOM 641 N N . TRP A 1 82 ? 7.855 3.234 -11.971 1.00 91.94 82 TRP A N 1
ATOM 642 C CA . TRP A 1 82 ? 7.690 4.467 -12.751 1.00 91.94 82 TRP A CA 1
ATOM 643 C C . TRP A 1 82 ? 9.025 5.137 -13.075 1.00 91.94 82 TRP A C 1
ATOM 645 O O . TRP A 1 82 ? 9.269 5.518 -14.223 1.00 91.94 82 TRP A O 1
ATOM 655 N N . LEU A 1 83 ? 9.919 5.229 -12.090 1.00 91.25 83 LEU A N 1
ATOM 656 C CA . LEU A 1 83 ? 11.240 5.817 -12.283 1.00 91.25 83 LEU A CA 1
ATOM 657 C C . LEU A 1 83 ? 12.093 4.976 -13.244 1.00 91.25 83 LEU A C 1
ATOM 659 O O . LEU A 1 83 ? 12.638 5.499 -14.214 1.00 91.25 83 LEU A O 1
ATOM 663 N N . SER A 1 84 ? 12.181 3.665 -13.009 1.00 90.62 84 SER A N 1
ATOM 664 C CA . SER A 1 84 ? 13.010 2.765 -13.823 1.00 90.62 84 SER A CA 1
ATOM 665 C C . SER A 1 84 ? 12.517 2.660 -15.268 1.00 90.62 84 SER A C 1
ATOM 667 O O . SER A 1 84 ? 13.329 2.708 -16.191 1.00 90.62 84 SER A O 1
ATOM 669 N N . THR A 1 85 ? 11.204 2.591 -15.498 1.00 90.06 85 THR A N 1
ATOM 670 C CA . THR A 1 85 ? 10.634 2.572 -16.857 1.00 90.06 85 THR A CA 1
ATOM 671 C C . THR A 1 85 ? 10.833 3.896 -17.590 1.00 90.06 85 THR A C 1
ATOM 673 O O . THR A 1 85 ? 11.113 3.880 -18.787 1.00 90.06 85 THR A O 1
ATOM 676 N N . SER A 1 86 ? 10.784 5.029 -16.886 1.00 87.62 86 SER A N 1
ATOM 677 C CA . SER A 1 86 ? 11.070 6.345 -17.474 1.00 87.62 86 SER A CA 1
ATOM 678 C C . SER A 1 86 ? 12.541 6.507 -17.877 1.00 87.62 86 SER A C 1
ATOM 680 O O . SER A 1 86 ? 12.823 7.154 -18.882 1.00 87.62 86 SER A O 1
ATOM 682 N N . ILE A 1 87 ? 13.473 5.904 -17.128 1.00 86.44 87 ILE A N 1
ATOM 683 C CA . ILE A 1 87 ? 14.920 5.974 -17.403 1.00 86.44 87 ILE A CA 1
ATOM 684 C C . ILE A 1 87 ? 15.335 4.980 -18.495 1.00 86.44 87 ILE A C 1
ATOM 686 O O . ILE A 1 87 ? 16.034 5.349 -19.437 1.00 86.44 87 ILE A O 1
ATOM 690 N N . PHE A 1 88 ? 14.920 3.717 -18.372 1.00 86.12 88 PHE A N 1
ATOM 691 C CA . PHE A 1 88 ? 15.422 2.629 -19.217 1.00 86.12 88 PHE A CA 1
ATOM 692 C C . PHE A 1 88 ? 14.511 2.290 -20.405 1.00 86.12 88 PHE A C 1
ATOM 694 O O . PHE A 1 88 ? 14.956 1.615 -21.328 1.00 86.12 88 PHE A O 1
ATOM 701 N N . ALA A 1 89 ? 13.238 2.705 -20.404 1.00 85.69 89 ALA A N 1
ATOM 702 C CA . ALA A 1 89 ? 12.285 2.386 -21.475 1.00 85.69 89 ALA A CA 1
ATOM 703 C C . ALA A 1 89 ? 11.258 3.516 -21.761 1.00 85.69 89 ALA A C 1
ATOM 705 O O . ALA A 1 89 ? 10.052 3.245 -21.844 1.00 85.69 89 ALA A O 1
ATOM 706 N N . PRO A 1 90 ? 11.698 4.775 -21.976 1.00 86.62 90 PRO A N 1
ATOM 707 C CA . PRO A 1 90 ? 10.823 5.941 -22.124 1.00 86.62 90 PRO A CA 1
ATOM 708 C C . PRO A 1 90 ? 9.841 5.831 -23.305 1.00 86.62 90 PRO A C 1
ATOM 710 O O . PRO A 1 90 ? 8.679 6.226 -23.193 1.00 86.62 90 PRO A O 1
ATOM 713 N N . PHE A 1 91 ? 10.259 5.231 -24.426 1.00 85.81 91 PHE A N 1
ATOM 714 C CA . PHE A 1 91 ? 9.379 4.988 -25.578 1.00 85.81 91 PHE A CA 1
ATOM 715 C C . PHE A 1 91 ? 8.240 4.013 -25.257 1.00 85.81 91 PHE A C 1
ATOM 717 O O . PHE A 1 91 ? 7.108 4.205 -25.714 1.00 85.81 91 PHE A O 1
ATOM 724 N N . ALA A 1 92 ? 8.530 2.970 -24.474 1.00 87.69 92 ALA A N 1
ATOM 725 C CA . ALA A 1 92 ? 7.548 1.961 -24.102 1.00 87.69 92 ALA A CA 1
ATOM 726 C C . ALA A 1 92 ? 6.523 2.544 -23.124 1.00 87.69 92 ALA A C 1
ATOM 728 O O . ALA A 1 92 ? 5.326 2.481 -23.402 1.00 87.69 92 ALA A O 1
ATOM 729 N N . ILE A 1 93 ? 6.978 3.186 -22.038 1.00 90.69 93 ILE A N 1
ATOM 730 C CA . ILE A 1 93 ? 6.071 3.796 -21.053 1.00 90.69 93 ILE A CA 1
ATOM 731 C C . ILE A 1 93 ? 5.252 4.938 -21.668 1.00 90.69 93 ILE A C 1
ATOM 733 O O . ILE A 1 93 ? 4.047 5.016 -21.441 1.00 90.69 93 ILE A O 1
ATOM 737 N N . GLY A 1 94 ? 5.849 5.757 -22.542 1.00 90.31 94 GLY A N 1
ATOM 738 C CA . GLY A 1 94 ? 5.129 6.808 -23.265 1.00 90.31 94 GLY A CA 1
ATOM 739 C C . GLY A 1 94 ? 4.069 6.267 -24.231 1.00 90.31 94 GLY A C 1
ATOM 740 O O . GLY A 1 94 ? 3.025 6.890 -24.418 1.00 90.31 94 GLY A O 1
ATOM 741 N N . SER A 1 95 ? 4.301 5.096 -24.831 1.00 92.69 95 SER A N 1
ATOM 742 C CA . SER A 1 95 ? 3.306 4.428 -25.681 1.00 92.69 95 SER A CA 1
ATOM 743 C C . SER A 1 95 ? 2.188 3.791 -24.862 1.00 92.69 95 SER A C 1
ATOM 745 O O . SER A 1 95 ? 1.022 3.937 -25.222 1.00 92.69 95 SER A O 1
ATOM 747 N N . LEU A 1 96 ? 2.530 3.153 -23.739 1.00 92.50 96 LEU A N 1
ATOM 748 C CA . LEU A 1 96 ? 1.563 2.583 -22.802 1.00 92.50 96 LEU A CA 1
ATOM 749 C C . LEU A 1 96 ? 0.659 3.661 -22.206 1.00 92.50 96 LEU A C 1
ATOM 751 O O . LEU A 1 96 ? -0.552 3.471 -22.174 1.00 92.50 96 LEU A O 1
ATOM 755 N N . LEU A 1 97 ? 1.211 4.816 -21.822 1.00 93.12 97 LEU A N 1
ATOM 756 C CA . LEU A 1 97 ? 0.432 5.943 -21.307 1.00 93.12 97 LEU A CA 1
ATOM 757 C C . LEU A 1 97 ? -0.654 6.391 -22.289 1.00 93.12 97 LEU A C 1
ATOM 759 O O . LEU A 1 97 ? -1.756 6.690 -21.859 1.00 93.12 97 LEU A O 1
ATOM 763 N N . ARG A 1 98 ? -0.417 6.370 -23.606 1.00 93.00 98 ARG A N 1
ATOM 764 C CA . ARG A 1 98 ? -1.455 6.747 -24.585 1.00 93.00 98 ARG A CA 1
ATOM 765 C C . ARG A 1 98 ? -2.654 5.795 -24.619 1.00 93.00 98 ARG A C 1
ATOM 767 O O . ARG A 1 98 ? -3.724 6.209 -25.049 1.00 93.00 98 ARG A O 1
ATOM 774 N N . VAL A 1 99 ? -2.480 4.546 -24.189 1.00 95.44 99 VAL A N 1
ATOM 775 C CA . VAL A 1 99 ? -3.524 3.507 -24.226 1.00 95.44 99 VAL A CA 1
ATOM 776 C C . VAL A 1 99 ? -4.143 3.286 -22.843 1.00 95.44 99 VAL A C 1
ATOM 778 O O . VAL A 1 99 ? -5.357 3.163 -22.721 1.00 95.44 99 VAL A O 1
ATOM 781 N N . PHE A 1 100 ? -3.319 3.276 -21.794 1.00 94.38 100 PHE A N 1
ATOM 782 C CA . PHE A 1 100 ? -3.699 2.886 -20.435 1.00 94.38 100 PHE A CA 1
ATOM 783 C C . PHE A 1 100 ? -3.834 4.055 -19.459 1.00 94.38 100 PHE A C 1
ATOM 785 O O . PHE A 1 100 ? -4.069 3.803 -18.279 1.00 94.38 100 PHE A O 1
ATOM 792 N N . PHE A 1 101 ? -3.732 5.312 -19.917 1.00 94.00 101 PHE A N 1
ATOM 793 C CA . PHE A 1 101 ? -3.810 6.494 -19.046 1.00 94.00 101 PHE A CA 1
ATOM 794 C C . PHE A 1 101 ? -4.959 6.406 -18.039 1.00 94.00 101 PHE A C 1
ATOM 796 O O . PHE A 1 101 ? -4.729 6.496 -16.839 1.00 94.00 101 PHE A O 1
ATOM 803 N N . TRP A 1 102 ? -6.184 6.172 -18.518 1.00 94.62 102 TRP A N 1
ATOM 804 C CA . TRP A 1 102 ? -7.367 6.119 -17.657 1.00 94.62 102 TRP A CA 1
ATOM 805 C C . TRP A 1 102 ? -7.387 4.912 -16.720 1.00 94.62 102 TRP A C 1
ATOM 807 O O . TRP A 1 102 ? -7.864 5.036 -15.596 1.00 94.62 10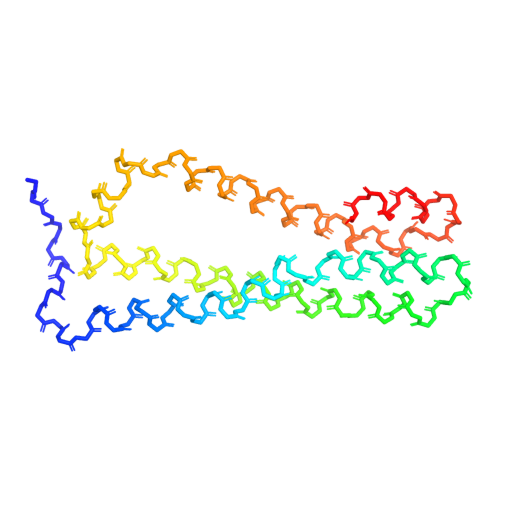2 TRP A O 1
ATOM 817 N N . GLY A 1 103 ? -6.846 3.771 -17.152 1.00 94.62 103 GLY A N 1
ATOM 818 C CA . GLY A 1 103 ? -6.736 2.579 -16.312 1.00 94.62 103 GLY A CA 1
ATOM 819 C C . GLY A 1 103 ? -5.789 2.809 -15.138 1.00 94.62 103 GLY A C 1
ATOM 820 O O . GLY A 1 103 ? -6.178 2.617 -13.989 1.00 94.62 103 GLY A O 1
ATOM 821 N N . TRP A 1 104 ? -4.583 3.311 -15.414 1.00 93.12 104 TRP A N 1
ATOM 822 C CA . TRP A 1 104 ? -3.625 3.664 -14.366 1.00 93.12 104 TRP A CA 1
ATOM 823 C C . TRP A 1 104 ? -4.103 4.832 -13.508 1.00 93.12 104 TRP A C 1
ATOM 825 O O . TRP A 1 104 ? -3.932 4.813 -12.295 1.00 93.12 104 TRP A O 1
ATOM 835 N N . PHE A 1 105 ? -4.754 5.837 -14.092 1.00 93.75 105 PHE A N 1
ATOM 836 C CA . PHE A 1 105 ? -5.308 6.938 -13.310 1.00 93.75 105 PHE A CA 1
ATOM 837 C C . PHE A 1 105 ? -6.366 6.451 -12.309 1.00 93.75 105 PHE A C 1
ATOM 839 O O . PHE A 1 105 ? -6.347 6.856 -11.147 1.00 93.75 105 PHE A O 1
ATOM 846 N N . LEU A 1 106 ? -7.252 5.543 -12.730 1.00 95.56 106 LEU A N 1
ATOM 847 C CA . LEU A 1 106 ? -8.239 4.935 -11.840 1.00 95.56 106 LEU A CA 1
ATOM 848 C C . LEU A 1 106 ? -7.575 4.088 -10.748 1.00 95.56 106 LEU A C 1
ATOM 850 O O . LEU A 1 106 ? -7.968 4.198 -9.590 1.00 95.56 106 LEU A O 1
ATOM 854 N N . GLU A 1 107 ? -6.563 3.291 -11.095 1.00 91.69 107 GLU A N 1
ATOM 855 C CA . GLU A 1 107 ? -5.769 2.522 -10.127 1.00 91.69 107 GLU A CA 1
ATOM 856 C C . GLU A 1 107 ? -5.200 3.432 -9.028 1.00 91.69 107 GLU A C 1
ATOM 858 O O . GLU A 1 107 ? -5.362 3.138 -7.845 1.00 91.69 107 GLU A O 1
ATOM 863 N N . TRP A 1 108 ? -4.630 4.584 -9.394 1.00 90.94 108 TRP A N 1
ATOM 864 C CA . TRP A 1 108 ? -4.122 5.565 -8.430 1.00 90.94 108 TRP A CA 1
ATOM 865 C C . TRP A 1 108 ? -5.214 6.147 -7.528 1.00 90.94 108 TRP A C 1
ATOM 867 O O . TRP A 1 108 ? -5.000 6.291 -6.323 1.00 90.94 108 TRP A O 1
ATOM 877 N N . LEU A 1 109 ? -6.389 6.471 -8.076 1.00 95.44 109 LEU A N 1
ATOM 878 C CA . LEU A 1 109 ? -7.512 6.965 -7.272 1.00 95.44 109 LEU A CA 1
ATOM 879 C C . LEU A 1 109 ? -8.008 5.909 -6.279 1.00 95.44 109 LEU A C 1
ATOM 881 O O . LEU A 1 109 ? -8.261 6.235 -5.116 1.00 95.44 109 LEU A O 1
ATOM 885 N N . VAL A 1 110 ? -8.125 4.655 -6.724 1.00 93.75 110 VAL A N 1
ATOM 886 C CA . VAL A 1 110 ? -8.513 3.528 -5.867 1.00 93.75 110 VAL A CA 1
ATOM 887 C C . VAL A 1 110 ? -7.467 3.314 -4.779 1.00 93.75 110 VAL A C 1
ATOM 889 O O . VAL A 1 110 ? -7.837 3.260 -3.612 1.00 93.75 110 VAL A O 1
ATOM 892 N N . PHE A 1 111 ? -6.178 3.307 -5.123 1.00 90.69 111 PHE A N 1
ATOM 893 C CA . PHE A 1 111 ? -5.083 3.145 -4.165 1.00 90.69 111 PHE A CA 1
ATOM 894 C C . PHE A 1 111 ? -5.074 4.239 -3.086 1.00 90.69 111 PHE A C 1
ATOM 896 O O . PHE A 1 111 ? -5.015 3.939 -1.895 1.00 90.69 111 PHE A O 1
ATOM 903 N N . ILE A 1 112 ? -5.195 5.515 -3.471 1.00 92.88 112 ILE A N 1
ATOM 904 C CA . ILE A 1 112 ? -5.257 6.628 -2.505 1.00 92.88 112 ILE A CA 1
ATOM 905 C C . ILE A 1 112 ? -6.480 6.484 -1.591 1.00 92.88 112 ILE A C 1
ATOM 907 O O . ILE A 1 112 ? -6.378 6.685 -0.378 1.00 92.88 112 ILE A O 1
ATOM 911 N N . SER A 1 113 ? -7.631 6.127 -2.165 1.00 94.12 113 SER A N 1
ATOM 912 C CA . SER A 1 113 ? -8.870 5.934 -1.408 1.00 94.12 113 SER A CA 1
ATOM 913 C C . SER A 1 113 ? -8.752 4.765 -0.428 1.00 94.12 113 SER A C 1
ATOM 915 O O . SER A 1 113 ? -9.149 4.895 0.727 1.00 94.12 113 SER A O 1
ATOM 917 N N . GLU A 1 114 ? -8.160 3.652 -0.858 1.00 91.75 114 GLU A N 1
ATOM 918 C CA . GLU A 1 114 ? -7.910 2.459 -0.048 1.00 91.75 114 GLU A CA 1
ATOM 919 C C . GLU A 1 114 ? -7.002 2.786 1.144 1.00 91.75 114 GLU A C 1
ATOM 921 O O . GLU A 1 114 ? -7.374 2.535 2.292 1.00 91.75 114 GLU A O 1
ATOM 926 N N . VAL A 1 115 ? -5.866 3.450 0.907 1.00 92.12 115 VAL A N 1
ATOM 927 C CA . VAL A 1 115 ? -4.951 3.875 1.979 1.00 92.12 115 VAL A CA 1
ATOM 928 C C . VAL A 1 115 ? -5.651 4.809 2.968 1.00 92.12 115 VAL A C 1
ATOM 930 O O . VAL A 1 115 ? -5.489 4.649 4.181 1.00 92.12 115 VAL A O 1
ATOM 933 N N . ALA A 1 116 ? -6.454 5.762 2.486 1.00 93.81 116 ALA A N 1
ATOM 934 C CA . ALA A 1 116 ? -7.205 6.671 3.348 1.00 93.81 116 ALA A CA 1
ATOM 935 C C . ALA A 1 116 ? -8.246 5.930 4.209 1.00 93.81 116 ALA A C 1
ATOM 937 O O . ALA A 1 116 ? -8.358 6.204 5.408 1.00 93.81 116 ALA A O 1
ATOM 938 N N . LEU A 1 117 ? -8.975 4.974 3.623 1.00 93.19 117 LEU A N 1
ATOM 939 C CA . LEU A 1 117 ? -9.966 4.155 4.323 1.00 93.19 117 LEU A CA 1
ATOM 940 C C . LEU A 1 117 ? -9.316 3.242 5.362 1.00 93.19 117 LEU A C 1
ATOM 942 O O . LEU A 1 117 ? -9.763 3.228 6.507 1.00 93.19 117 LEU A O 1
ATOM 946 N N . ILE A 1 118 ? -8.231 2.549 5.013 1.00 92.62 118 ILE A N 1
ATOM 947 C CA . ILE A 1 118 ? -7.491 1.688 5.945 1.00 92.62 118 ILE A CA 1
ATOM 948 C C . ILE A 1 118 ? -6.909 2.514 7.087 1.00 92.62 118 ILE A C 1
ATOM 950 O O . ILE A 1 118 ? -6.991 2.102 8.243 1.00 92.62 118 ILE A O 1
ATOM 954 N N . LEU A 1 119 ? -6.343 3.688 6.798 1.00 93.19 119 LEU A N 1
ATOM 955 C CA . LEU A 1 119 ? -5.813 4.569 7.833 1.00 93.19 119 LEU A CA 1
ATOM 956 C C . LEU A 1 119 ? -6.931 5.027 8.776 1.00 93.19 119 LEU A C 1
ATOM 958 O O . LEU A 1 119 ? -6.765 5.002 9.998 1.00 93.19 119 LEU A O 1
ATOM 962 N N . TRP A 1 120 ? -8.091 5.400 8.230 1.00 93.81 120 TRP A N 1
ATOM 963 C CA . TRP A 1 120 ? -9.251 5.761 9.038 1.00 93.81 120 TRP A CA 1
ATOM 964 C C . TRP A 1 120 ? -9.755 4.580 9.880 1.00 93.81 120 TRP A C 1
ATOM 966 O O . TRP A 1 120 ? -9.978 4.741 11.086 1.00 93.81 120 TRP A O 1
ATOM 976 N N . TRP A 1 121 ? -9.876 3.392 9.288 1.00 93.56 121 TRP A N 1
ATOM 977 C CA . TRP A 1 121 ? -10.259 2.152 9.964 1.00 93.56 121 TRP A CA 1
ATOM 978 C C . TRP A 1 121 ? -9.271 1.807 11.088 1.00 93.56 121 TRP A C 1
ATOM 980 O O . TRP A 1 121 ? -9.675 1.635 12.238 1.00 93.56 121 TRP A O 1
ATOM 990 N N . PHE A 1 122 ? -7.967 1.846 10.827 1.00 93.00 122 PHE A N 1
ATOM 991 C CA . PHE A 1 122 ? -6.928 1.573 11.819 1.00 93.00 122 PHE A CA 1
ATOM 992 C C . PHE A 1 122 ? -6.938 2.576 12.987 1.00 93.00 122 PHE A C 1
ATOM 994 O O . PHE A 1 122 ? -6.928 2.183 14.156 1.00 93.00 122 PHE A O 1
ATOM 1001 N N . LEU A 1 123 ? -7.013 3.881 12.701 1.00 93.12 123 LEU A N 1
ATOM 1002 C CA . LEU A 1 123 ? -6.996 4.930 13.732 1.00 93.12 123 LEU A CA 1
ATOM 1003 C C . LEU A 1 123 ? -8.284 4.979 14.567 1.00 93.12 123 LEU A C 1
ATOM 1005 O O . LEU A 1 123 ? -8.268 5.424 15.721 1.00 93.12 123 LEU A O 1
ATOM 1009 N N . SER A 1 124 ? -9.411 4.549 13.998 1.00 93.31 124 SER A N 1
ATOM 1010 C CA . SER A 1 124 ? -10.697 4.504 14.700 1.00 93.31 124 SER A CA 1
ATOM 1011 C C . SER A 1 124 ? -10.918 3.217 15.500 1.00 93.31 124 SER A C 1
ATOM 1013 O O . SER A 1 124 ? -11.795 3.207 16.367 1.00 93.31 124 SER A O 1
ATOM 1015 N N . TRP A 1 125 ? -10.073 2.193 15.324 1.00 93.31 125 TRP A N 1
ATOM 1016 C CA . TRP A 1 125 ? -10.205 0.880 15.970 1.00 93.31 125 TRP A CA 1
ATOM 1017 C C . TRP A 1 125 ? -10.356 0.959 17.492 1.00 93.31 125 TRP A C 1
ATOM 1019 O O . TRP A 1 125 ? -11.296 0.413 18.064 1.00 93.31 125 TRP A O 1
ATOM 1029 N N . LYS A 1 126 ? -9.479 1.711 18.173 1.00 89.25 126 LYS A N 1
ATOM 1030 C CA . LYS A 1 126 ? -9.524 1.860 19.642 1.00 89.25 126 LYS A CA 1
ATOM 1031 C C . LYS A 1 126 ? -10.723 2.675 20.139 1.00 89.25 126 LYS A C 1
ATOM 1033 O O . LYS A 1 126 ? -11.078 2.586 21.309 1.00 89.25 126 LYS A O 1
ATOM 1038 N N . LYS A 1 127 ? -11.340 3.487 19.271 1.00 88.50 127 LYS A N 1
ATOM 1039 C CA . LYS A 1 127 ? -12.535 4.289 19.595 1.00 88.50 127 LYS A CA 1
ATOM 1040 C C . LYS A 1 127 ? -13.832 3.483 19.437 1.00 88.50 127 LYS A C 1
ATOM 1042 O O . LYS A 1 127 ? -14.889 3.947 19.873 1.00 88.50 127 LYS A O 1
ATOM 1047 N N . ALA A 1 128 ? -13.766 2.300 18.824 1.00 87.12 128 ALA A N 1
ATOM 1048 C CA . ALA A 1 128 ? -14.885 1.387 18.613 1.00 87.12 128 ALA A CA 1
ATOM 1049 C C . ALA A 1 128 ? -15.132 0.480 19.839 1.00 87.12 128 ALA A C 1
ATOM 1051 O O . ALA A 1 128 ? -15.204 -0.739 19.734 1.00 87.12 128 ALA A O 1
ATOM 1052 N N . ASP A 1 129 ? -15.264 1.104 21.011 1.00 81.31 129 ASP A N 1
ATOM 1053 C CA . ASP A 1 129 ? -15.392 0.464 22.328 1.00 81.31 129 ASP A CA 1
ATOM 1054 C C . ASP A 1 129 ? -16.754 -0.208 22.566 1.00 81.31 129 ASP A C 1
ATOM 1056 O O . ASP A 1 129 ? -16.858 -1.247 23.214 1.00 81.31 129 ASP A O 1
ATOM 1060 N N . LYS A 1 130 ? -17.822 0.394 22.036 1.00 86.62 130 LYS A N 1
ATOM 1061 C CA . LYS A 1 130 ? -19.197 -0.099 22.178 1.00 86.62 130 LYS A CA 1
ATOM 1062 C C . LYS A 1 130 ? -19.572 -1.048 21.033 1.00 86.62 130 LYS A C 1
ATOM 1064 O O . LYS A 1 130 ? -19.231 -0.752 19.884 1.00 86.62 130 LYS A O 1
ATOM 1069 N N . PRO A 1 131 ? -20.389 -2.094 21.275 1.00 83.50 131 PRO A N 1
ATOM 1070 C CA . PRO A 1 131 ? -20.811 -3.043 20.237 1.00 83.50 131 PRO A CA 1
ATOM 1071 C C . PRO A 1 131 ? -21.433 -2.389 18.993 1.00 83.50 131 PRO A C 1
ATOM 1073 O O . PRO A 1 131 ? -21.184 -2.817 17.868 1.00 83.50 131 PRO A O 1
ATOM 1076 N N . GLU A 1 132 ? -22.211 -1.319 19.175 1.00 87.19 132 GLU A N 1
ATOM 1077 C CA . GLU A 1 132 ? -22.829 -0.571 18.074 1.00 87.19 132 GLU A CA 1
ATOM 1078 C C . GLU A 1 132 ? -21.810 0.205 17.234 1.00 87.19 132 GLU A C 1
ATOM 1080 O O . GLU A 1 132 ? -21.917 0.258 16.007 1.00 87.19 132 GLU A O 1
ATOM 1085 N N . LYS A 1 133 ? -20.798 0.792 17.885 1.00 87.69 133 LYS A N 1
ATOM 1086 C CA . LYS A 1 133 ? -19.706 1.489 17.198 1.00 87.69 133 LYS A CA 1
ATOM 1087 C C . LYS A 1 133 ? -18.813 0.500 16.461 1.00 87.69 133 LYS A C 1
ATOM 1089 O O . LYS A 1 133 ? -18.432 0.784 15.332 1.00 87.69 133 LYS A O 1
ATOM 1094 N N . LYS A 1 134 ? -18.555 -0.671 17.050 1.00 89.44 134 LYS A N 1
ATOM 1095 C CA . LYS A 1 134 ? -17.782 -1.745 16.418 1.00 89.44 134 LYS A CA 1
ATOM 1096 C C . LYS A 1 134 ? -18.441 -2.249 15.135 1.00 89.44 134 LYS A C 1
ATOM 1098 O O . LYS A 1 134 ? -17.778 -2.365 14.117 1.00 89.44 134 LYS A O 1
ATOM 1103 N N . ARG A 1 135 ? -19.770 -2.401 15.119 1.00 88.50 135 ARG A N 1
ATOM 1104 C CA . ARG A 1 135 ? -20.513 -2.715 13.882 1.00 88.50 135 ARG A CA 1
ATOM 1105 C C . ARG A 1 135 ? -20.377 -1.651 12.794 1.00 88.50 135 ARG A C 1
ATOM 1107 O O . ARG A 1 135 ? -20.363 -1.999 11.621 1.00 88.50 135 ARG A O 1
ATOM 1114 N N . LYS A 1 136 ? -20.340 -0.363 13.155 1.00 89.31 136 LYS A N 1
ATOM 1115 C CA . LYS A 1 136 ? -20.115 0.722 12.182 1.00 89.31 136 LYS A CA 1
ATOM 1116 C C . LYS A 1 136 ? -18.676 0.724 11.677 1.00 89.31 136 LYS A C 1
ATOM 1118 O O . LYS A 1 136 ? -18.465 0.969 10.502 1.00 89.31 136 LYS A O 1
ATOM 1123 N N . HIS A 1 137 ? -17.727 0.433 12.558 1.00 91.75 137 HIS A N 1
ATOM 1124 C CA . HIS A 1 137 ? -16.303 0.358 12.255 1.00 91.75 137 HIS A CA 1
ATOM 1125 C C . HIS A 1 137 ? -15.971 -0.801 11.299 1.00 91.75 137 HIS A C 1
ATOM 1127 O O . HIS A 1 137 ? -15.333 -0.555 10.284 1.00 91.75 137 HIS A O 1
ATOM 1133 N N . ILE A 1 138 ? -16.552 -1.988 11.509 1.00 90.81 138 ILE A N 1
ATOM 1134 C CA . ILE A 1 138 ? -16.438 -3.147 10.597 1.00 90.81 138 ILE A CA 1
ATOM 1135 C C . ILE A 1 138 ? -16.984 -2.856 9.188 1.00 90.81 138 ILE A C 1
ATOM 1137 O O . ILE A 1 138 ? -16.559 -3.489 8.241 1.00 90.81 138 ILE A O 1
ATOM 1141 N N . LYS A 1 139 ? -17.934 -1.922 9.023 1.00 88.88 139 LYS A N 1
ATOM 1142 C CA . LYS A 1 139 ? -18.462 -1.547 7.694 1.00 88.88 139 LYS A CA 1
ATOM 1143 C C . LYS A 1 139 ? -17.521 -0.645 6.890 1.00 88.88 139 LYS A C 1
ATOM 1145 O O . LYS A 1 139 ? -17.813 -0.377 5.729 1.00 88.88 139 LYS A O 1
ATOM 1150 N N . ILE A 1 140 ? -16.514 -0.068 7.547 1.00 86.06 140 ILE A N 1
ATOM 1151 C CA . ILE A 1 140 ? -15.502 0.774 6.898 1.00 86.06 140 ILE A CA 1
ATOM 1152 C C . ILE A 1 140 ? -14.439 -0.117 6.253 1.00 86.06 140 ILE A C 1
ATOM 1154 O O . ILE A 1 140 ? -13.981 0.206 5.159 1.00 86.06 140 ILE A O 1
ATOM 1158 N N . GLY A 1 141 ? -14.049 -1.187 6.955 1.00 77.19 141 GLY A N 1
ATOM 1159 C CA . GLY A 1 141 ? -13.198 -2.248 6.418 1.00 77.19 141 GLY A CA 1
ATOM 1160 C C . GLY A 1 141 ? -13.950 -3.174 5.476 1.00 77.19 141 GLY A C 1
ATOM 1161 O O . GLY A 1 141 ? -13.242 -3.928 4.777 1.00 77.19 141 GLY A O 1
#

Radius of gyration: 19.78 Å; Cα contacts (8 Å, |Δi|>4): 98; chains: 1; bounding box: 46×28×52 Å

Mean predicted aligned error: 5.95 Å

Solvent-accessible surface area (backbone atoms only — not comparable to full-atom values): 7598 Å² total; per-residue (Å²): 134,90,75,70,96,74,60,47,74,84,48,87,52,46,69,55,53,39,50,52,41,48,49,54,26,50,67,46,27,52,56,47,58,62,50,38,49,61,53,40,34,47,43,37,49,51,14,63,76,67,74,33,66,69,48,34,55,48,34,55,53,49,49,54,54,43,50,52,48,31,64,44,58,28,46,51,31,52,53,46,38,59,54,42,34,57,41,50,35,44,72,59,52,58,53,45,44,76,76,40,45,68,59,54,52,49,51,51,54,50,51,54,50,49,53,52,43,51,50,51,42,62,72,44,52,85,75,34,76,48,74,71,47,34,59,56,49,53,71,67,81

pLDDT: mean 88.46, std 10.03, range [51.91, 96.19]

Secondary structure (DSSP, 8-state):
-PPPTT--TTSTTHHHHHHHHHHHHHHHIIIIIIIHHHHHHHHHHHHHHTT-HHHHHHHHHHHHHHHHHIIIIIHHHHHHHHHHHHHH-HHHHHHHHHHHHHHHHHHHHHHHHHHHHHHHHHHHGGG--SHHHHHHHHTT-